Protein AF-A0A926FLG1-F1 (afdb_monomer_lite)

Secondary structure (DSSP, 8-state):
--HHHHHHHTTHHHHHTT-S-HHHHHHHHHHHHH-HHHHHHHHHH-GGGGGGGSPPP---HHHHHHHHHHHHHHHHHHHHHHHHHT-HHHHHHHHHHHHHHHHHHS----PPPPP----

Structure (mmCIF, N/CA/C/O backbone):
data_AF-A0A926FLG1-F1
#
_entry.id   AF-A0A926FLG1-F1
#
loop_
_atom_site.group_PDB
_atom_site.id
_atom_site.type_symbol
_atom_site.label_atom_id
_atom_site.label_alt_id
_atom_site.label_comp_id
_atom_site.label_asym_id
_atom_site.label_entity_id
_atom_site.label_seq_id
_atom_site.pdbx_PDB_ins_code
_atom_site.Cartn_x
_atom_site.Cartn_y
_atom_site.Cartn_z
_atom_site.occupancy
_atom_site.B_iso_or_equiv
_atom_site.auth_seq_id
_atom_site.auth_comp_id
_atom_site.auth_asym_id
_atom_site.auth_atom_id
_atom_site.pdbx_PDB_model_num
ATOM 1 N N . MET A 1 1 ? 12.315 5.914 -25.617 1.00 66.19 1 MET A N 1
ATOM 2 C CA . MET A 1 1 ? 11.040 5.724 -24.890 1.00 66.19 1 MET A CA 1
ATOM 3 C C . MET A 1 1 ? 10.412 4.438 -25.403 1.00 66.19 1 MET A C 1
ATOM 5 O O . MET A 1 1 ? 10.217 4.336 -26.605 1.00 66.19 1 MET A O 1
ATOM 9 N N . SER A 1 2 ? 10.233 3.423 -24.552 1.00 88.56 2 SER A N 1
ATOM 10 C CA . SER A 1 2 ? 9.725 2.108 -24.978 1.00 88.56 2 SER A CA 1
ATOM 11 C C . SER A 1 2 ? 8.195 2.049 -24.904 1.00 88.56 2 SER A C 1
ATOM 13 O O . SER A 1 2 ? 7.574 2.829 -24.179 1.00 88.56 2 SER A O 1
ATOM 15 N N . ALA A 1 3 ? 7.585 1.088 -25.603 1.00 90.38 3 ALA A N 1
ATOM 16 C CA . ALA A 1 3 ? 6.145 0.833 -25.516 1.00 90.38 3 ALA A CA 1
ATOM 17 C C . ALA A 1 3 ? 5.687 0.479 -24.083 1.00 90.38 3 ALA A C 1
ATOM 19 O O . ALA A 1 3 ? 4.554 0.762 -23.704 1.00 90.38 3 ALA A O 1
ATOM 20 N N . ALA A 1 4 ? 6.569 -0.104 -23.261 1.00 91.06 4 ALA A N 1
ATOM 21 C CA . ALA A 1 4 ? 6.285 -0.382 -21.854 1.00 91.06 4 ALA A CA 1
ATOM 22 C C . ALA A 1 4 ? 6.154 0.905 -21.019 1.00 91.06 4 ALA A C 1
ATOM 24 O O . ALA A 1 4 ? 5.212 1.015 -20.243 1.00 91.06 4 ALA A O 1
ATOM 25 N N . CYS A 1 5 ? 7.030 1.896 -21.231 1.00 95.69 5 CYS A N 1
ATOM 26 C CA . CYS A 1 5 ? 6.945 3.183 -20.530 1.00 95.69 5 CYS A CA 1
ATOM 27 C C . CYS A 1 5 ? 5.662 3.949 -20.877 1.00 95.69 5 CYS A C 1
ATOM 29 O O . CYS A 1 5 ? 5.042 4.529 -19.994 1.00 95.69 5 CYS A O 1
ATOM 31 N N . ALA A 1 6 ? 5.248 3.938 -22.150 1.00 94.44 6 ALA A N 1
ATOM 32 C CA . ALA A 1 6 ? 4.006 4.590 -22.572 1.00 94.44 6 ALA A CA 1
ATOM 33 C C . ALA A 1 6 ? 2.785 3.985 -21.856 1.00 94.44 6 ALA A C 1
ATOM 35 O O . ALA A 1 6 ? 2.046 4.702 -21.187 1.00 94.44 6 ALA A O 1
ATOM 36 N N . ARG A 1 7 ? 2.657 2.650 -21.885 1.00 93.56 7 ARG A N 1
ATOM 37 C CA . ARG A 1 7 ? 1.564 1.930 -21.209 1.00 93.56 7 ARG A CA 1
ATOM 38 C C . ARG A 1 7 ? 1.558 2.112 -19.691 1.00 93.56 7 ARG A C 1
ATOM 40 O O . ARG A 1 7 ? 0.492 2.121 -19.087 1.00 93.56 7 ARG A O 1
ATOM 47 N N . ALA A 1 8 ? 2.728 2.210 -19.057 1.00 93.56 8 ALA A N 1
ATOM 48 C CA . ALA A 1 8 ? 2.808 2.450 -17.619 1.00 93.56 8 ALA A CA 1
ATOM 49 C C . ALA A 1 8 ? 2.308 3.858 -17.258 1.00 93.56 8 ALA A C 1
ATOM 51 O O . ALA A 1 8 ? 1.491 3.993 -16.351 1.00 93.56 8 ALA A O 1
ATOM 52 N N . ARG A 1 9 ? 2.739 4.887 -18.001 1.00 94.44 9 ARG A N 1
ATOM 53 C CA . ARG A 1 9 ? 2.354 6.290 -17.760 1.00 94.44 9 ARG A CA 1
ATOM 54 C C . ARG A 1 9 ? 0.860 6.537 -17.879 1.00 94.44 9 ARG A C 1
ATOM 56 O O . ARG A 1 9 ? 0.290 7.218 -17.036 1.00 94.44 9 ARG A O 1
ATOM 63 N N . GLU A 1 10 ? 0.222 5.940 -18.882 1.00 95.06 10 GLU A N 1
ATOM 64 C CA . GLU A 1 10 ? -1.232 6.029 -19.080 1.00 95.06 10 GLU A CA 1
ATOM 65 C C . GLU A 1 10 ? -2.028 5.518 -17.866 1.00 95.06 10 GLU A C 1
ATOM 67 O O . GLU A 1 10 ? -3.185 5.887 -17.679 1.00 95.06 10 GLU A O 1
ATOM 72 N N . ARG A 1 11 ? -1.404 4.697 -17.013 1.00 95.38 11 ARG A N 1
ATOM 73 C CA . ARG A 1 11 ? -2.031 4.070 -15.847 1.00 95.38 11 ARG A CA 1
ATOM 74 C C . ARG A 1 11 ? -1.691 4.730 -14.510 1.00 95.38 11 ARG A C 1
ATOM 76 O O . ARG A 1 11 ? -2.246 4.306 -13.501 1.00 95.38 11 ARG A O 1
ATOM 83 N N . PHE A 1 12 ? -0.829 5.751 -14.455 1.00 94.12 12 PHE A N 1
ATOM 84 C CA . PHE A 1 12 ? -0.421 6.366 -13.179 1.00 94.12 12 PHE A CA 1
ATOM 85 C C . PHE A 1 12 ? -1.601 6.952 -12.402 1.00 94.12 12 PHE A C 1
ATOM 87 O O . PHE A 1 12 ? -1.764 6.650 -11.221 1.00 94.12 12 PHE A O 1
ATOM 94 N N . SER A 1 13 ? -2.468 7.715 -13.071 1.00 93.31 13 SER A N 1
ATOM 95 C CA . SER A 1 13 ? -3.651 8.311 -12.438 1.00 93.31 13 SER A CA 1
ATOM 96 C C . SER A 1 13 ? -4.605 7.238 -11.908 1.00 93.31 13 SER A C 1
ATOM 98 O O . SER A 1 13 ? -5.040 7.299 -10.765 1.00 93.31 13 SER A O 1
ATOM 100 N N . LEU A 1 14 ? -4.854 6.189 -12.699 1.00 94.88 14 LEU A N 1
ATOM 101 C CA . LEU A 1 14 ? -5.704 5.067 -12.290 1.00 94.88 14 LEU A CA 1
ATOM 102 C C . LEU A 1 14 ? -5.098 4.268 -11.128 1.00 94.88 14 LEU A C 1
ATOM 104 O O . LEU A 1 14 ? -5.834 3.753 -10.288 1.00 94.88 14 LEU A O 1
ATOM 108 N N . TYR A 1 15 ? -3.767 4.156 -11.069 1.00 93.69 15 TYR A N 1
ATOM 109 C CA . TYR A 1 15 ? -3.074 3.521 -9.951 1.00 93.69 15 TYR A CA 1
ATOM 110 C C . TYR A 1 15 ? -3.293 4.308 -8.653 1.00 93.69 15 TYR A C 1
ATOM 112 O O . TYR A 1 15 ? -3.644 3.698 -7.638 1.00 93.69 15 TYR A O 1
ATOM 120 N N . GLY A 1 16 ? -3.100 5.633 -8.695 1.00 90.62 16 GLY A N 1
ATOM 121 C CA . GLY A 1 16 ? -3.272 6.532 -7.547 1.00 90.62 16 GLY A CA 1
ATOM 122 C C . GLY A 1 16 ? -4.723 6.623 -7.066 1.00 90.62 16 GLY A C 1
ATOM 123 O O . GLY A 1 16 ? -4.978 6.664 -5.867 1.00 90.62 16 GLY A O 1
ATOM 124 N N . GLU A 1 17 ? -5.685 6.545 -7.988 1.00 93.06 17 GLU A N 1
ATOM 125 C CA . GLU A 1 17 ? -7.122 6.483 -7.681 1.00 93.06 17 GLU A CA 1
ATOM 126 C C . GLU A 1 17 ? -7.599 5.098 -7.197 1.00 93.06 17 GLU A C 1
ATOM 128 O O . GLU A 1 17 ? -8.783 4.929 -6.911 1.00 93.06 17 GLU A O 1
ATOM 133 N N . ASP A 1 18 ? -6.709 4.104 -7.118 1.00 91.50 18 ASP A N 1
ATOM 134 C CA . ASP A 1 18 ? -7.028 2.714 -6.756 1.00 91.50 18 ASP A CA 1
ATOM 135 C C . ASP A 1 18 ? -8.074 2.058 -7.686 1.00 91.50 18 ASP A C 1
ATOM 137 O O . ASP A 1 18 ? -8.918 1.270 -7.263 1.00 91.50 18 ASP A O 1
ATOM 141 N N . ARG A 1 19 ? -8.023 2.390 -8.987 1.00 96.62 19 ARG A N 1
ATOM 142 C CA . ARG A 1 19 ? -8.979 1.930 -10.018 1.00 96.62 19 ARG A CA 1
ATOM 143 C C . ARG A 1 19 ? -8.450 0.846 -10.954 1.00 96.62 19 ARG A C 1
ATOM 145 O O . ARG A 1 19 ? -9.203 0.357 -11.790 1.00 96.62 19 ARG A O 1
ATOM 152 N N . LEU A 1 20 ? -7.171 0.505 -10.839 1.00 95.88 20 LEU A N 1
ATOM 153 C CA . LEU A 1 20 ? -6.560 -0.607 -11.564 1.00 95.88 20 LEU A CA 1
ATOM 154 C C . LEU A 1 20 ? -6.866 -1.937 -10.875 1.00 95.88 20 LEU A C 1
ATOM 156 O O . LEU A 1 20 ? -6.903 -2.008 -9.642 1.00 95.88 20 LEU A O 1
ATOM 160 N N . ASP A 1 21 ? -7.000 -3.000 -11.660 1.00 96.56 21 ASP A N 1
ATOM 161 C CA . ASP A 1 21 ? -7.117 -4.346 -11.106 1.00 96.56 21 ASP A CA 1
ATOM 162 C C . ASP A 1 21 ? -5.781 -4.833 -10.479 1.00 96.56 21 ASP A C 1
ATOM 164 O O . ASP A 1 21 ? -4.726 -4.208 -10.653 1.00 96.56 21 ASP A O 1
ATOM 168 N N . PRO A 1 22 ? -5.776 -5.931 -9.699 1.00 93.75 22 PRO A N 1
ATOM 169 C CA . PRO A 1 22 ? -4.566 -6.396 -9.021 1.00 93.75 22 PRO A CA 1
ATOM 170 C C . PRO A 1 22 ? -3.387 -6.733 -9.948 1.00 93.75 22 PRO A C 1
ATOM 172 O O . PRO A 1 22 ? -2.233 -6.558 -9.538 1.00 93.75 22 PRO A O 1
ATOM 175 N N . GLU A 1 23 ? -3.658 -7.217 -11.161 1.00 94.50 23 GLU A N 1
ATOM 176 C CA . GLU A 1 23 ? -2.644 -7.585 -12.150 1.00 94.50 23 GLU A CA 1
ATOM 177 C C . GLU A 1 23 ? -2.040 -6.330 -12.782 1.00 94.50 23 GLU A C 1
ATOM 179 O O . GLU A 1 23 ? -0.824 -6.143 -12.731 1.00 94.50 23 GLU A O 1
ATOM 184 N N . GLU A 1 24 ? -2.874 -5.393 -13.226 1.00 95.25 24 GLU A N 1
ATOM 185 C CA . GLU A 1 24 ? -2.424 -4.101 -13.747 1.00 95.25 24 GLU A CA 1
ATOM 186 C C . GLU A 1 24 ? -1.614 -3.313 -12.711 1.00 95.25 24 GLU A C 1
ATOM 188 O O . GLU A 1 24 ? -0.590 -2.700 -13.031 1.00 95.25 24 GLU A O 1
ATOM 193 N N . ARG A 1 25 ? -2.028 -3.356 -11.437 1.00 94.38 25 ARG A N 1
ATOM 194 C CA . ARG A 1 25 ? -1.274 -2.737 -10.336 1.00 94.38 25 ARG A CA 1
ATOM 195 C C . ARG A 1 25 ? 0.096 -3.375 -10.164 1.00 94.38 25 ARG A C 1
ATOM 197 O O . ARG A 1 25 ? 1.061 -2.666 -9.873 1.00 94.38 25 ARG A O 1
ATOM 204 N N . ARG A 1 26 ? 0.191 -4.702 -10.281 1.00 92.38 26 ARG A N 1
ATOM 205 C CA . ARG A 1 26 ? 1.468 -5.419 -10.193 1.00 92.38 26 ARG A CA 1
ATOM 206 C C . ARG A 1 26 ? 2.392 -4.991 -11.328 1.00 92.38 26 ARG A C 1
ATOM 208 O O . ARG A 1 26 ? 3.531 -4.635 -11.036 1.00 92.38 26 ARG A O 1
ATOM 215 N N . ASP A 1 27 ? 1.883 -4.934 -12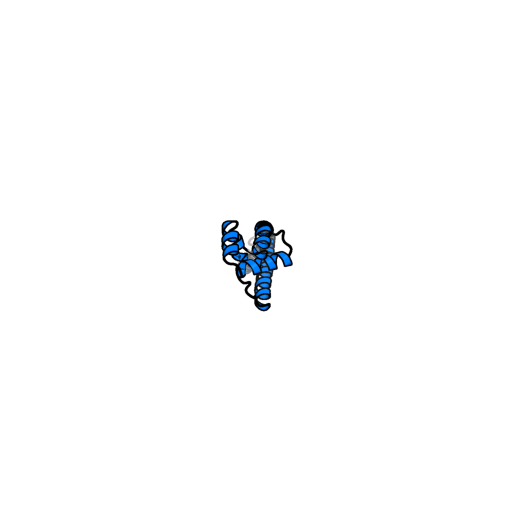.551 1.00 94.00 27 ASP A N 1
ATOM 216 C CA . ASP A 1 27 ? 2.657 -4.559 -13.736 1.00 94.00 27 ASP A CA 1
ATOM 217 C C . ASP A 1 27 ? 3.199 -3.125 -13.639 1.00 94.00 27 ASP A C 1
ATOM 219 O O . ASP A 1 27 ? 4.369 -2.872 -13.937 1.00 94.00 27 ASP A O 1
ATOM 223 N N . VAL A 1 28 ? 2.380 -2.177 -13.166 1.00 94.69 28 VAL A N 1
ATOM 224 C CA . VAL A 1 28 ? 2.826 -0.795 -12.922 1.00 94.69 28 VAL A CA 1
ATOM 225 C C . VAL A 1 28 ? 3.928 -0.763 -11.860 1.00 94.69 28 VAL A C 1
ATOM 227 O O . VAL A 1 28 ? 4.972 -0.158 -12.099 1.00 94.69 28 VAL A O 1
ATOM 230 N N . ARG A 1 29 ? 3.752 -1.439 -10.715 1.00 94.56 29 ARG A N 1
ATOM 231 C CA . ARG A 1 29 ? 4.786 -1.490 -9.660 1.00 94.56 29 ARG A CA 1
ATOM 232 C C . ARG A 1 29 ? 6.094 -2.090 -10.163 1.00 94.56 29 ARG A C 1
ATOM 234 O O . ARG A 1 29 ? 7.163 -1.556 -9.879 1.00 94.56 29 ARG A O 1
ATOM 241 N N . GLU A 1 30 ? 6.022 -3.192 -10.901 1.00 93.69 30 GLU A N 1
ATOM 242 C CA . GLU A 1 30 ? 7.198 -3.840 -11.478 1.00 93.69 30 GLU A CA 1
ATOM 243 C C . GLU A 1 30 ? 7.928 -2.902 -12.446 1.00 93.69 30 GLU A C 1
ATOM 245 O O . GLU A 1 30 ? 9.146 -2.738 -12.351 1.00 93.69 30 GLU A O 1
ATOM 250 N N . HIS A 1 31 ? 7.186 -2.198 -13.304 1.00 95.62 31 HIS A N 1
ATOM 251 C CA . HIS A 1 31 ? 7.777 -1.215 -14.204 1.00 95.62 31 HIS A CA 1
ATOM 252 C C . HIS A 1 31 ? 8.441 -0.054 -13.456 1.00 95.62 31 HIS A C 1
ATOM 254 O O . HIS A 1 31 ? 9.562 0.321 -13.795 1.00 95.62 31 HIS A O 1
ATOM 260 N N . LEU A 1 32 ? 7.780 0.511 -12.440 1.00 95.00 32 LEU A N 1
ATOM 261 C CA . LEU A 1 32 ? 8.324 1.623 -11.655 1.00 95.00 32 LEU A CA 1
ATOM 262 C C . LEU A 1 32 ? 9.587 1.217 -10.881 1.00 95.00 32 LEU A C 1
ATOM 264 O O . LEU A 1 32 ? 10.518 2.013 -10.782 1.00 95.00 32 LEU A O 1
ATOM 268 N N . ARG A 1 33 ? 9.674 -0.033 -10.411 1.00 93.00 33 ARG A N 1
ATOM 269 C CA . ARG A 1 33 ? 10.903 -0.590 -9.813 1.00 93.00 33 ARG A CA 1
ATOM 270 C C . ARG A 1 33 ? 12.041 -0.710 -10.826 1.00 93.00 33 ARG A C 1
ATOM 272 O O . ARG A 1 33 ? 13.193 -0.458 -10.488 1.00 93.00 33 ARG A O 1
ATOM 279 N N . ALA A 1 34 ? 11.727 -1.103 -12.059 1.00 93.75 34 ALA A N 1
ATOM 280 C CA . ALA A 1 34 ? 12.721 -1.332 -13.105 1.00 93.75 34 ALA A CA 1
ATOM 281 C C . ALA A 1 34 ? 13.139 -0.051 -13.854 1.00 93.75 34 ALA A C 1
ATOM 283 O O . ALA A 1 34 ? 14.231 0.006 -14.420 1.00 93.75 34 ALA A O 1
ATOM 284 N N . CYS A 1 35 ? 12.289 0.980 -13.890 1.00 95.56 35 CYS A N 1
ATOM 285 C CA . CYS A 1 35 ? 12.497 2.188 -14.686 1.00 95.56 35 CYS A CA 1
ATOM 286 C C . CYS A 1 35 ? 12.500 3.454 -13.823 1.00 95.56 35 CYS A C 1
ATOM 288 O O . CYS A 1 35 ? 11.471 4.099 -13.621 1.00 95.56 35 CYS A O 1
ATOM 290 N N . ARG A 1 36 ? 13.701 3.875 -13.408 1.00 93.62 36 ARG A N 1
ATOM 291 C CA . ARG A 1 36 ? 13.913 5.093 -12.610 1.00 93.62 36 ARG A CA 1
ATOM 292 C C . 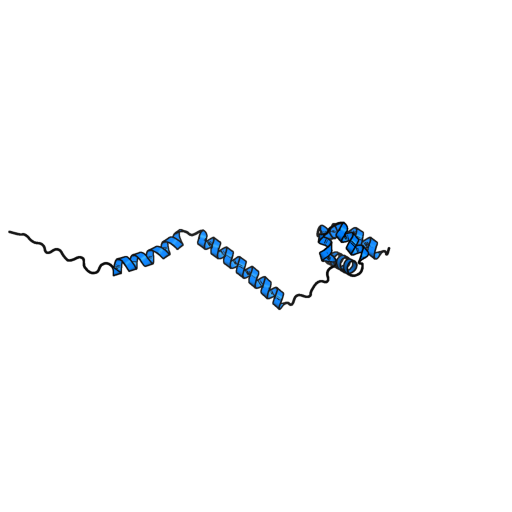ARG A 1 36 ? 13.284 6.349 -13.231 1.00 93.62 36 ARG A C 1
ATOM 294 O O . ARG A 1 36 ? 12.679 7.128 -12.510 1.00 93.62 36 ARG A O 1
ATOM 301 N N . ALA A 1 37 ? 13.372 6.522 -14.552 1.00 95.44 37 ALA A N 1
ATOM 302 C CA . ALA A 1 37 ? 12.785 7.683 -15.228 1.00 95.44 37 ALA A CA 1
ATOM 303 C C . ALA A 1 37 ? 11.253 7.737 -15.077 1.00 95.44 37 ALA A C 1
ATOM 305 O O . ALA A 1 37 ? 10.693 8.800 -14.837 1.00 95.44 37 ALA A O 1
ATOM 306 N N . CYS A 1 38 ? 10.576 6.586 -15.173 1.00 95.94 38 CYS A N 1
ATOM 307 C CA . CYS A 1 38 ? 9.132 6.516 -14.956 1.00 95.94 38 CYS A CA 1
ATOM 308 C C . CYS A 1 38 ? 8.770 6.684 -13.474 1.00 95.94 38 CYS A C 1
ATOM 310 O O . CYS A 1 38 ? 7.748 7.290 -13.182 1.00 95.94 38 CYS A O 1
ATOM 312 N N . ALA A 1 39 ? 9.602 6.200 -12.545 1.00 95.00 39 ALA A N 1
ATOM 313 C CA . ALA A 1 39 ? 9.412 6.419 -11.109 1.00 95.00 39 ALA A CA 1
ATOM 314 C C . ALA A 1 39 ? 9.537 7.895 -10.709 1.00 95.00 39 ALA A C 1
ATOM 316 O O . ALA A 1 39 ? 8.709 8.392 -9.947 1.00 95.00 39 ALA A O 1
ATOM 317 N N . GLU A 1 40 ? 10.534 8.605 -11.241 1.00 95.50 40 GLU A N 1
ATOM 318 C CA . GLU A 1 40 ? 10.716 10.043 -11.016 1.00 95.50 40 GLU A CA 1
ATOM 319 C C . GLU A 1 40 ? 9.530 10.843 -11.573 1.00 95.50 40 GLU A C 1
ATOM 321 O O . GLU A 1 40 ? 8.979 11.691 -10.876 1.00 95.50 40 GLU A O 1
ATOM 326 N N . GLU A 1 41 ? 9.084 10.527 -12.791 1.00 95.06 41 GLU A N 1
ATOM 327 C CA . GLU A 1 41 ? 7.929 11.172 -13.424 1.00 95.06 41 GLU A CA 1
ATOM 328 C C . GLU A 1 41 ? 6.620 10.901 -12.667 1.00 95.06 41 GLU A C 1
ATOM 330 O O . GLU A 1 41 ? 5.871 11.833 -12.373 1.00 95.06 41 GLU A O 1
ATOM 335 N N . ALA A 1 42 ? 6.373 9.643 -12.289 1.00 94.81 42 ALA A N 1
ATOM 336 C CA . ALA A 1 42 ? 5.223 9.253 -11.480 1.00 94.81 42 ALA A CA 1
ATOM 337 C C . ALA A 1 42 ? 5.206 10.011 -10.146 1.00 94.81 42 ALA A C 1
ATOM 339 O O . ALA A 1 42 ? 4.207 10.641 -9.812 1.00 94.81 42 ALA A O 1
ATOM 340 N N . THR A 1 43 ? 6.332 10.027 -9.426 1.00 94.88 43 THR A N 1
ATOM 341 C CA . THR A 1 43 ? 6.454 10.697 -8.120 1.00 94.88 43 THR A CA 1
ATOM 342 C C . THR A 1 43 ? 6.304 12.215 -8.231 1.00 94.88 43 THR A C 1
ATOM 344 O O . THR A 1 43 ? 5.744 12.845 -7.336 1.00 94.88 43 THR A O 1
ATOM 347 N N . ALA A 1 44 ? 6.777 12.816 -9.327 1.00 94.06 44 ALA A N 1
ATOM 348 C CA . ALA A 1 44 ? 6.582 14.239 -9.589 1.00 94.06 44 ALA A CA 1
ATOM 349 C C . ALA A 1 44 ? 5.103 14.591 -9.821 1.00 94.06 44 ALA A C 1
ATOM 351 O O . ALA A 1 44 ? 4.680 15.688 -9.461 1.00 94.06 44 ALA A O 1
ATOM 352 N N . SER A 1 45 ? 4.325 13.672 -10.405 1.00 91.56 45 SER A N 1
ATOM 353 C CA . SER A 1 45 ? 2.881 13.849 -10.599 1.00 91.56 45 SER A CA 1
ATOM 354 C C . SER A 1 45 ? 2.063 13.560 -9.334 1.00 91.56 45 SER A C 1
ATOM 356 O O . SER A 1 45 ? 1.142 14.312 -9.020 1.00 91.56 45 SER A O 1
ATOM 358 N N . ASP A 1 46 ? 2.419 12.511 -8.591 1.00 92.06 46 ASP A N 1
ATOM 359 C CA . ASP A 1 46 ? 1.781 12.098 -7.344 1.00 92.06 46 ASP A CA 1
ATOM 360 C C . ASP A 1 46 ? 2.839 11.506 -6.391 1.00 92.06 46 ASP A C 1
ATOM 362 O O . ASP A 1 46 ? 3.335 10.396 -6.621 1.00 92.06 46 ASP A O 1
ATOM 366 N N . PRO A 1 47 ? 3.168 12.200 -5.284 1.00 92.38 47 PRO A N 1
ATOM 367 C CA . PRO A 1 47 ? 4.150 11.728 -4.312 1.00 92.38 47 PRO A CA 1
ATOM 368 C C . PRO A 1 47 ? 3.822 10.370 -3.676 1.00 92.38 47 PRO A C 1
ATOM 370 O O . PRO A 1 47 ? 4.731 9.689 -3.200 1.00 92.38 47 PRO A O 1
ATOM 373 N N . SER A 1 48 ? 2.554 9.944 -3.662 1.00 90.06 48 SER A N 1
ATOM 374 C CA . SER A 1 48 ? 2.162 8.629 -3.140 1.00 90.06 48 SER A CA 1
ATOM 375 C C . SER A 1 48 ? 2.690 7.473 -4.003 1.00 90.06 48 SER A C 1
ATOM 377 O O . SER A 1 48 ? 2.919 6.369 -3.498 1.00 90.06 48 SER A O 1
ATOM 379 N N . LEU A 1 49 ? 2.991 7.726 -5.283 1.00 91.56 49 LEU A N 1
ATOM 380 C CA . LEU A 1 49 ? 3.564 6.737 -6.198 1.00 91.56 49 LEU A CA 1
ATOM 381 C C . LEU A 1 49 ? 5.020 6.390 -5.874 1.00 91.56 49 LEU A C 1
ATOM 383 O O . LEU A 1 49 ? 5.508 5.358 -6.338 1.00 91.56 49 LEU A O 1
ATOM 387 N N . LEU A 1 50 ? 5.687 7.159 -5.005 1.00 91.25 50 LEU A N 1
ATOM 388 C CA . LEU A 1 50 ? 6.995 6.792 -4.458 1.00 91.25 50 LEU A CA 1
ATOM 389 C C . LEU A 1 50 ? 6.962 5.385 -3.844 1.00 91.25 50 LEU A C 1
ATOM 391 O O . LEU A 1 50 ? 7.877 4.587 -4.044 1.00 91.25 50 LEU A O 1
ATOM 395 N N . PHE A 1 51 ? 5.876 5.051 -3.142 1.00 89.25 51 PHE A N 1
ATOM 396 C CA . PHE A 1 51 ? 5.719 3.753 -2.489 1.00 89.25 51 PHE A CA 1
ATOM 397 C C . PHE A 1 51 ? 5.480 2.610 -3.485 1.00 89.25 51 PHE A C 1
ATOM 399 O O . PHE A 1 51 ? 5.774 1.457 -3.176 1.00 89.25 51 PHE A O 1
ATOM 406 N N . ALA A 1 52 ? 4.996 2.903 -4.696 1.00 89.25 52 ALA A N 1
ATOM 407 C CA . ALA A 1 52 ? 4.793 1.898 -5.740 1.00 89.25 52 ALA A CA 1
ATOM 408 C C . ALA A 1 52 ? 6.123 1.381 -6.318 1.00 89.25 52 ALA A C 1
ATOM 410 O O . ALA A 1 52 ? 6.215 0.215 -6.708 1.00 89.25 52 ALA A O 1
ATOM 411 N N . ALA A 1 53 ? 7.152 2.234 -6.341 1.00 87.00 53 ALA A N 1
ATOM 412 C CA . ALA A 1 53 ? 8.495 1.890 -6.798 1.00 87.00 53 ALA A CA 1
ATOM 413 C C . ALA A 1 53 ? 9.325 1.140 -5.740 1.00 87.00 53 ALA A C 1
ATOM 415 O O . ALA A 1 53 ? 10.387 0.609 -6.062 1.00 87.00 53 ALA A O 1
ATOM 416 N N . LEU A 1 54 ? 8.862 1.065 -4.487 1.00 86.31 54 LEU A N 1
ATOM 417 C CA . LEU A 1 54 ? 9.564 0.321 -3.445 1.00 86.31 54 LEU A CA 1
ATOM 418 C C . LEU A 1 54 ? 9.363 -1.193 -3.622 1.00 86.31 54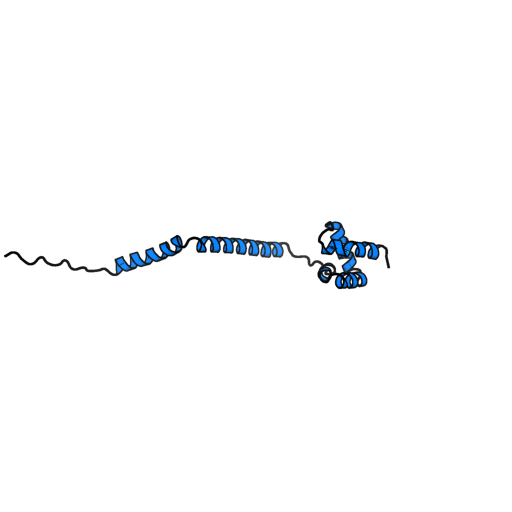 LEU A C 1
ATOM 420 O O . LEU A 1 54 ? 8.275 -1.643 -4.021 1.00 86.31 54 LEU A O 1
ATOM 424 N N . PRO A 1 55 ? 10.395 -2.009 -3.343 1.00 78.69 55 PRO A N 1
ATOM 425 C CA . PRO A 1 55 ? 10.225 -3.451 -3.260 1.00 78.69 55 PRO A CA 1
ATOM 426 C C . PRO A 1 55 ? 9.208 -3.774 -2.161 1.00 78.69 55 PRO A C 1
ATOM 428 O O . PRO A 1 55 ? 9.188 -3.137 -1.110 1.00 78.69 55 PRO A O 1
ATOM 431 N N . ALA A 1 56 ? 8.336 -4.746 -2.427 1.00 74.25 56 ALA A N 1
ATOM 432 C CA . ALA A 1 56 ? 7.494 -5.285 -1.372 1.00 74.25 56 ALA A CA 1
ATOM 433 C C . ALA A 1 56 ? 8.390 -6.155 -0.493 1.00 74.25 56 ALA A C 1
ATOM 435 O O . ALA A 1 56 ? 9.039 -7.066 -1.005 1.00 74.25 56 ALA A O 1
ATOM 436 N N . GLU A 1 57 ? 8.451 -5.845 0.793 1.00 79.31 57 GLU A N 1
ATOM 437 C CA . GLU A 1 57 ? 9.114 -6.707 1.760 1.00 79.31 57 GLU A CA 1
ATOM 438 C C . GLU A 1 57 ? 8.207 -7.907 2.040 1.00 79.31 57 GLU A C 1
ATOM 440 O O . GLU A 1 57 ? 7.001 -7.753 2.259 1.00 79.31 57 GLU A O 1
ATOM 445 N N . GLU A 1 58 ? 8.769 -9.112 1.965 1.00 79.81 58 GLU A N 1
ATOM 446 C CA . GLU A 1 58 ? 8.040 -10.317 2.340 1.00 79.81 58 GLU A CA 1
ATOM 447 C C . GLU A 1 58 ? 7.866 -10.323 3.858 1.00 79.81 58 GLU A C 1
ATOM 449 O O . GLU A 1 58 ? 8.826 -10.460 4.610 1.00 79.81 58 GLU A O 1
ATOM 454 N N . VAL A 1 59 ? 6.624 -10.156 4.309 1.00 88.50 59 VAL A N 1
ATOM 455 C CA . VAL A 1 59 ? 6.278 -10.222 5.730 1.00 88.50 59 VAL A CA 1
ATOM 456 C C . VAL A 1 59 ? 5.954 -11.667 6.082 1.00 88.50 59 VAL A C 1
ATOM 458 O O . VAL A 1 59 ? 5.147 -12.312 5.405 1.00 88.50 59 VAL A O 1
ATOM 461 N N . SER A 1 60 ? 6.559 -12.185 7.151 1.00 93.19 60 SER A N 1
ATOM 462 C CA . SER A 1 60 ? 6.314 -13.564 7.572 1.00 93.19 60 SER A CA 1
ATOM 463 C C . SER A 1 60 ? 4.862 -13.762 8.031 1.00 93.19 60 SER A C 1
ATOM 465 O O . SER A 1 60 ? 4.226 -12.864 8.588 1.00 93.19 60 SER A O 1
ATOM 467 N N . ALA A 1 61 ? 4.324 -14.972 7.851 1.00 93.94 61 ALA A N 1
ATOM 46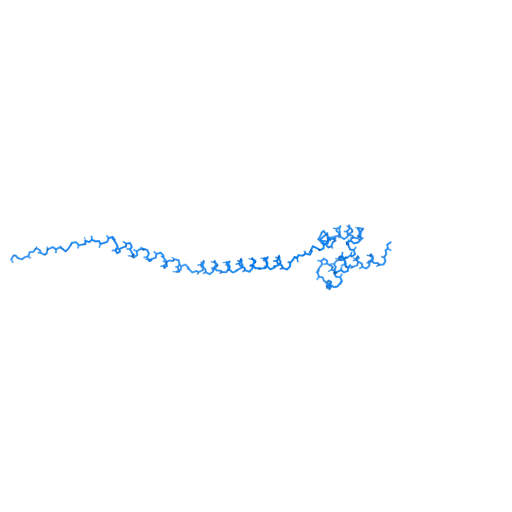8 C CA . ALA A 1 61 ? 2.977 -15.298 8.329 1.00 93.94 61 ALA A CA 1
ATOM 469 C C . ALA A 1 61 ? 2.838 -15.100 9.851 1.00 93.94 61 ALA A C 1
ATOM 471 O O . ALA A 1 61 ? 1.780 -14.696 10.334 1.00 93.94 61 ALA A O 1
ATOM 472 N N . GLU A 1 62 ? 3.919 -15.336 10.601 1.00 96.06 62 GLU A N 1
ATOM 473 C CA . GLU A 1 62 ? 3.964 -15.097 12.042 1.00 96.06 62 GLU A CA 1
ATOM 474 C C . GLU A 1 62 ? 3.807 -13.605 12.371 1.00 96.06 62 GLU A C 1
ATOM 476 O O . GLU A 1 62 ? 3.021 -13.246 13.244 1.00 96.06 62 GLU A O 1
ATOM 481 N N . GLU A 1 63 ? 4.495 -12.716 11.651 1.00 95.25 63 GLU A N 1
ATOM 482 C CA . GLU A 1 63 ? 4.355 -11.266 11.828 1.00 95.25 63 GLU A CA 1
ATOM 483 C C . GLU A 1 63 ? 2.946 -10.773 11.531 1.00 95.25 63 GLU A C 1
ATOM 485 O O . GLU A 1 63 ? 2.398 -9.987 12.310 1.00 95.25 63 GLU A O 1
ATOM 490 N N . VAL A 1 64 ? 2.341 -11.270 10.450 1.00 96.12 64 VAL A N 1
ATOM 491 C CA . VAL A 1 64 ? 0.952 -10.951 10.107 1.00 96.12 64 VAL A CA 1
ATOM 492 C C . VAL A 1 64 ? 0.020 -11.356 11.248 1.00 96.12 64 VAL A C 1
ATOM 494 O O . VAL A 1 64 ? -0.780 -10.534 11.701 1.00 96.12 64 VAL A O 1
ATOM 497 N N . GLU A 1 65 ? 0.148 -12.580 11.767 1.00 97.25 65 GLU A N 1
ATOM 498 C CA . GLU A 1 65 ? -0.697 -13.053 12.868 1.00 97.25 65 GLU A CA 1
ATOM 499 C C . GLU A 1 65 ? -0.473 -12.240 14.150 1.00 97.25 65 GLU A C 1
ATOM 501 O O . GLU A 1 65 ? -1.443 -11.840 14.801 1.00 97.25 65 GLU A O 1
ATOM 506 N N . ARG A 1 66 ? 0.782 -11.907 14.487 1.00 97.75 66 ARG A N 1
ATOM 507 C CA . ARG A 1 66 ? 1.101 -11.054 15.646 1.00 97.75 66 ARG A CA 1
ATOM 508 C C . ARG A 1 66 ? 0.399 -9.698 15.553 1.00 97.75 66 ARG A C 1
ATOM 510 O O . ARG A 1 66 ? -0.245 -9.278 16.517 1.00 97.75 66 ARG A O 1
ATOM 517 N N . VAL A 1 67 ? 0.476 -9.029 14.401 1.00 97.62 67 VAL A N 1
ATOM 518 C CA . VAL A 1 67 ? -0.156 -7.715 14.191 1.00 97.62 67 VAL A CA 1
ATOM 519 C C . VAL A 1 67 ? -1.680 -7.827 14.236 1.00 97.62 67 VAL A C 1
ATOM 521 O O . VAL A 1 67 ? -2.338 -7.064 14.949 1.00 97.62 67 VAL A O 1
ATOM 524 N N . VAL A 1 68 ? -2.261 -8.795 13.526 1.00 97.94 68 VAL A N 1
ATOM 525 C CA 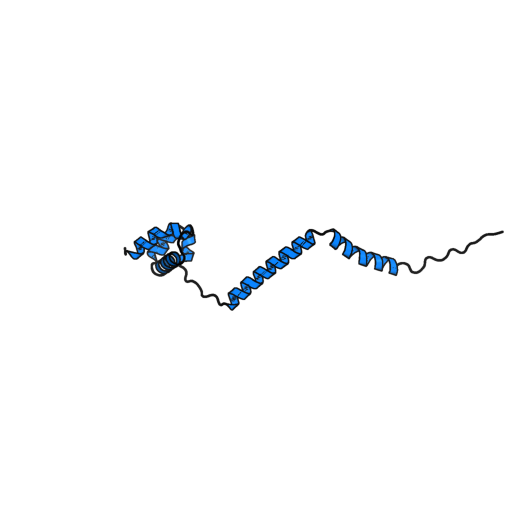. VAL A 1 68 ? -3.719 -8.987 13.474 1.00 97.94 68 VAL A CA 1
ATOM 526 C C . VAL A 1 68 ? -4.284 -9.317 14.859 1.00 97.94 68 VAL A C 1
ATOM 528 O O . VAL A 1 68 ? -5.309 -8.751 15.258 1.00 97.94 68 VAL A O 1
ATOM 531 N N . SER A 1 69 ? -3.616 -10.184 15.620 1.00 97.75 69 SER A N 1
ATOM 532 C CA . SER A 1 69 ? -4.005 -10.539 16.987 1.00 97.75 69 SER A CA 1
ATOM 533 C C . SER A 1 69 ? -3.953 -9.332 17.932 1.00 97.75 69 SER A C 1
ATOM 535 O O . SER A 1 69 ? -4.910 -9.079 18.677 1.00 97.75 69 SER A O 1
ATOM 537 N N . ALA A 1 70 ? -2.899 -8.515 17.846 1.00 97.94 70 ALA A N 1
ATOM 538 C CA . ALA A 1 70 ? -2.780 -7.288 18.630 1.00 97.94 70 ALA A CA 1
ATOM 539 C C . ALA A 1 70 ? -3.915 -6.293 18.323 1.00 97.94 70 ALA A C 1
ATOM 541 O O . ALA A 1 70 ? -4.559 -5.779 19.244 1.00 97.94 70 ALA A O 1
ATOM 542 N N . VAL A 1 71 ? -4.233 -6.078 17.041 1.00 98.44 71 VAL A N 1
ATOM 543 C CA . VAL A 1 71 ? -5.340 -5.200 16.619 1.00 98.44 71 VAL A CA 1
ATOM 544 C C . VAL A 1 71 ? -6.681 -5.712 17.147 1.00 98.44 71 VAL A C 1
ATOM 546 O O . VAL A 1 71 ? -7.452 -4.945 17.732 1.00 98.44 71 VAL A O 1
ATOM 549 N N . ARG A 1 72 ? -6.962 -7.014 17.003 1.00 98.12 72 ARG A N 1
ATOM 550 C CA . ARG A 1 72 ? -8.197 -7.636 17.515 1.00 98.12 72 ARG A CA 1
ATOM 551 C C . ARG A 1 72 ? -8.330 -7.462 19.027 1.00 98.12 72 ARG A C 1
ATOM 553 O O . ARG A 1 72 ? -9.407 -7.096 19.507 1.00 98.12 72 ARG A O 1
ATOM 560 N N . THR A 1 73 ? -7.238 -7.656 19.760 1.00 98.25 73 THR A N 1
ATOM 561 C CA . THR A 1 73 ? -7.182 -7.474 21.216 1.00 98.25 73 THR A CA 1
ATOM 562 C C . THR A 1 73 ? -7.469 -6.024 21.603 1.00 98.25 73 THR A C 1
ATOM 564 O O . THR A 1 73 ? -8.328 -5.773 22.451 1.00 98.25 73 THR A O 1
ATOM 567 N N . GLY A 1 74 ? -6.840 -5.054 20.934 1.00 97.69 74 GLY A N 1
ATOM 568 C CA . GLY A 1 74 ? -7.088 -3.629 21.171 1.00 97.69 74 GLY A CA 1
ATOM 569 C C . GLY A 1 74 ? -8.545 -3.227 20.917 1.00 97.69 74 GLY A C 1
ATOM 570 O O . GLY A 1 74 ? -9.153 -2.519 21.725 1.00 97.69 74 GLY A O 1
ATOM 571 N N . VAL A 1 75 ? -9.154 -3.736 19.841 1.00 98.00 75 VAL A N 1
ATOM 572 C CA . VAL A 1 75 ? -10.580 -3.516 19.545 1.00 98.00 75 VAL A CA 1
ATOM 573 C C . VAL A 1 75 ? -11.472 -4.112 20.637 1.00 98.00 75 VAL A C 1
ATOM 575 O O . VAL A 1 75 ? -12.440 -3.469 21.059 1.00 98.00 75 VAL A O 1
ATOM 578 N N . ALA A 1 76 ? -11.165 -5.320 21.116 1.00 96.94 76 ALA A N 1
ATOM 579 C CA . ALA A 1 76 ? -11.910 -5.959 22.197 1.00 96.94 76 ALA A CA 1
ATOM 580 C C . ALA A 1 76 ? -11.819 -5.153 23.504 1.00 96.94 76 ALA A C 1
ATOM 582 O O . ALA A 1 76 ? -12.853 -4.885 24.124 1.00 96.94 76 ALA A O 1
ATOM 583 N N . LEU A 1 77 ? -10.620 -4.689 23.869 1.00 96.25 77 LEU A N 1
ATOM 584 C CA . LEU A 1 77 ? -10.389 -3.869 25.058 1.00 96.25 77 LEU A CA 1
ATOM 585 C C . LEU A 1 77 ? -11.170 -2.550 24.988 1.00 96.25 77 LEU A C 1
ATOM 587 O O . LEU A 1 77 ? -11.948 -2.245 25.891 1.00 96.25 77 LEU A O 1
ATOM 591 N N . ARG A 1 78 ? -11.080 -1.821 23.867 1.00 95.62 78 ARG A N 1
ATOM 592 C CA . ARG A 1 78 ? -11.842 -0.577 23.656 1.00 95.62 78 ARG A CA 1
ATOM 593 C C . ARG A 1 78 ? -13.351 -0.785 23.753 1.00 95.62 78 ARG A C 1
ATOM 595 O O . ARG A 1 78 ? -14.071 0.059 24.294 1.00 95.62 78 ARG A O 1
ATOM 602 N N . ARG A 1 79 ? -13.863 -1.912 23.251 1.00 94.19 79 ARG A N 1
ATOM 603 C CA . ARG A 1 79 ? -15.285 -2.266 23.388 1.00 94.19 79 ARG A CA 1
ATOM 604 C C . ARG A 1 79 ? -15.663 -2.543 24.844 1.00 94.19 79 ARG A C 1
ATOM 606 O O . ARG A 1 79 ? -16.757 -2.147 25.250 1.00 94.19 79 ARG A O 1
ATOM 613 N N . ALA A 1 80 ? -14.800 -3.200 25.616 1.00 91.50 80 ALA A N 1
ATOM 614 C CA . ALA A 1 80 ? -15.025 -3.463 27.036 1.00 91.50 80 ALA A CA 1
ATOM 615 C C . ALA A 1 80 ? -15.030 -2.165 27.861 1.00 91.50 80 ALA A C 1
ATOM 617 O O . ALA A 1 80 ? -15.993 -1.916 28.588 1.00 91.50 80 ALA A O 1
ATOM 618 N N . GLU A 1 81 ? -14.041 -1.291 27.667 1.00 90.94 81 GLU A N 1
ATOM 619 C CA . GLU A 1 81 ? -13.970 0.032 28.308 1.00 90.94 81 GLU A CA 1
ATOM 620 C C . GLU A 1 81 ? -15.237 0.853 28.044 1.00 90.94 81 GLU A C 1
ATOM 622 O O . GLU A 1 81 ? -15.865 1.368 28.970 1.00 90.94 81 GLU A O 1
ATOM 627 N N . LYS A 1 82 ? -15.692 0.899 26.784 1.00 90.44 82 LYS A N 1
ATOM 628 C CA . LYS A 1 82 ? -16.916 1.616 26.403 1.00 90.44 82 LYS A CA 1
ATOM 629 C C . LYS A 1 82 ? -18.170 1.047 27.076 1.00 90.44 82 LYS A C 1
ATOM 631 O O . LYS A 1 82 ? -19.095 1.803 27.368 1.00 90.44 82 LYS A O 1
ATOM 636 N N . LYS A 1 83 ? -18.233 -0.268 27.317 1.00 86.88 83 LYS A N 1
ATOM 637 C CA . LYS A 1 83 ? -19.345 -0.900 28.052 1.00 86.88 83 LYS A CA 1
ATOM 638 C C . LYS A 1 83 ? -19.311 -0.551 29.540 1.00 86.88 83 LYS A C 1
ATOM 640 O O . LYS A 1 83 ? -20.367 -0.280 30.106 1.00 86.88 83 LYS A O 1
ATOM 645 N N . LEU A 1 84 ? -18.128 -0.522 30.154 1.00 82.88 84 LEU A N 1
ATOM 646 C CA . LEU A 1 84 ? -17.957 -0.161 31.564 1.00 82.88 84 LEU A CA 1
ATOM 647 C C . LEU A 1 84 ? -18.280 1.317 31.816 1.00 82.88 84 LEU A C 1
ATOM 649 O O . LEU A 1 84 ? -19.069 1.620 32.710 1.00 82.88 84 LEU A O 1
ATOM 653 N N . ALA A 1 85 ? -17.781 2.222 30.968 1.00 77.25 85 ALA A N 1
ATOM 654 C CA . ALA A 1 85 ? -18.071 3.656 31.050 1.00 77.25 85 ALA A CA 1
ATOM 655 C C . ALA A 1 85 ? -19.573 3.979 30.918 1.00 77.25 85 ALA A C 1
ATOM 657 O O . ALA A 1 85 ? -20.059 4.962 31.468 1.00 77.25 85 ALA A O 1
ATOM 658 N N . ARG A 1 86 ? -20.336 3.133 30.214 1.00 68.06 86 ARG A N 1
ATOM 659 C CA . ARG A 1 86 ? -21.789 3.286 30.026 1.00 68.06 86 ARG A CA 1
ATOM 660 C C . ARG A 1 86 ? -22.641 2.755 31.181 1.00 68.06 86 ARG A C 1
ATOM 662 O O . ARG A 1 86 ? -23.858 2.906 31.136 1.00 68.06 86 ARG A O 1
ATOM 669 N N . SER A 1 87 ? -22.047 2.138 32.202 1.00 64.69 87 SER A N 1
ATOM 670 C CA . SER A 1 87 ? -22.782 1.544 33.323 1.00 64.69 87 SER A CA 1
ATOM 671 C C . SER A 1 87 ? -22.353 2.139 34.675 1.00 64.69 87 SER A C 1
ATOM 673 O O . SER A 1 87 ? -21.807 1.414 35.516 1.00 64.69 87 SER A O 1
ATOM 675 N N . PRO A 1 88 ? -22.669 3.422 34.955 1.00 58.78 88 PRO A N 1
ATOM 676 C CA . PRO A 1 88 ? -22.341 4.064 36.234 1.00 58.78 88 PRO A CA 1
ATOM 677 C C . PRO A 1 88 ? -22.961 3.335 37.440 1.00 58.78 88 PRO A C 1
ATOM 679 O O . PRO A 1 88 ? -22.378 3.309 38.520 1.00 58.78 88 PRO A O 1
ATOM 682 N N . ARG A 1 89 ? -24.095 2.642 37.244 1.00 59.78 89 ARG A N 1
ATOM 683 C CA . ARG A 1 89 ? -24.760 1.833 38.283 1.00 59.78 89 ARG A CA 1
ATOM 684 C C . ARG A 1 89 ? -23.931 0.631 38.765 1.00 59.78 89 ARG A C 1
ATOM 686 O O . ARG A 1 89 ? -24.069 0.242 39.916 1.00 59.78 89 ARG A O 1
ATOM 693 N N . ARG A 1 90 ? -23.061 0.052 37.923 1.00 58.50 90 ARG A N 1
ATOM 694 C CA . ARG A 1 90 ? -22.182 -1.070 38.329 1.00 58.50 90 ARG A CA 1
ATOM 695 C C . ARG A 1 90 ? -20.956 -0.590 39.103 1.00 58.50 90 ARG A C 1
ATOM 697 O O . ARG A 1 90 ? -20.527 -1.279 40.017 1.00 58.50 90 ARG A O 1
ATOM 704 N N . ILE A 1 91 ? -20.442 0.599 38.781 1.00 57.50 91 ILE A N 1
ATOM 705 C CA . ILE A 1 91 ? -19.350 1.234 39.536 1.00 57.50 91 ILE A CA 1
ATOM 706 C C . ILE A 1 91 ? -19.851 1.637 40.934 1.00 57.50 91 ILE A C 1
ATOM 708 O O . ILE A 1 91 ? -19.180 1.364 41.925 1.00 57.50 91 ILE A O 1
ATOM 712 N N . ALA A 1 92 ? -21.074 2.172 41.033 1.00 56.47 92 ALA A N 1
ATOM 713 C CA . ALA A 1 92 ? -21.706 2.486 42.318 1.00 56.47 92 ALA A CA 1
ATOM 714 C C . ALA A 1 92 ? -21.961 1.241 43.197 1.00 56.47 92 ALA A C 1
ATOM 716 O O . ALA A 1 92 ? -21.778 1.302 44.410 1.00 56.47 92 ALA A O 1
ATOM 717 N N . ALA A 1 93 ? -22.320 0.099 42.598 1.00 56.16 93 ALA A N 1
ATOM 718 C CA . ALA A 1 93 ? -22.592 -1.142 43.333 1.00 56.16 93 ALA A CA 1
ATOM 719 C C . ALA A 1 93 ? -21.336 -1.797 43.950 1.00 56.16 93 ALA A C 1
ATOM 721 O O . ALA A 1 93 ? -21.430 -2.468 44.978 1.00 56.16 93 ALA A O 1
ATOM 722 N N . ILE A 1 94 ? -20.152 -1.592 43.362 1.00 55.06 94 ILE A N 1
ATOM 723 C CA . ILE A 1 94 ? -18.890 -2.115 43.918 1.00 55.06 94 ILE A CA 1
ATOM 724 C C . ILE A 1 94 ? -18.433 -1.267 45.120 1.00 55.06 94 ILE A C 1
ATOM 726 O O . ILE A 1 94 ? -17.904 -1.811 46.086 1.00 55.06 94 ILE A 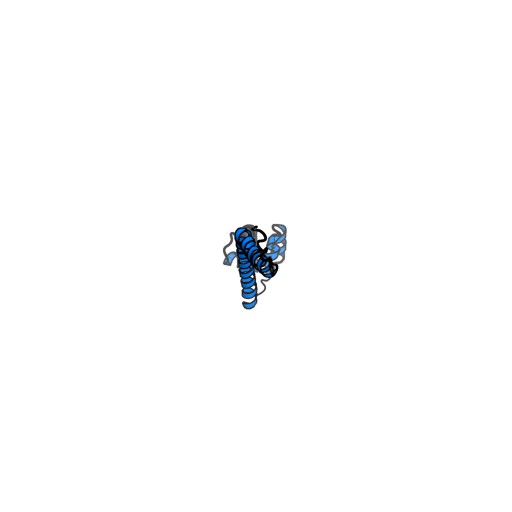O 1
ATOM 730 N N . GLY A 1 95 ? -18.722 0.041 45.128 1.00 53.53 95 GLY A N 1
ATOM 731 C CA . GLY A 1 95 ? -18.452 0.912 46.280 1.00 53.53 95 GLY A CA 1
ATOM 732 C C . GLY A 1 95 ? -19.299 0.590 47.520 1.00 53.53 95 GLY A C 1
ATOM 733 O O . GLY A 1 95 ? -18.835 0.763 48.645 1.00 53.53 95 GLY A O 1
ATOM 734 N N . SER A 1 96 ? -20.518 0.068 47.343 1.00 51.28 96 SER A N 1
ATOM 735 C CA . SER A 1 96 ? -21.425 -0.220 48.465 1.00 51.28 96 SER A CA 1
ATOM 736 C C . SER A 1 96 ? -21.044 -1.444 49.303 1.00 51.28 96 SER A C 1
ATOM 738 O O . SER A 1 96 ? -21.380 -1.484 50.483 1.00 51.28 96 SER A O 1
ATOM 740 N N . ALA A 1 97 ? -20.319 -2.424 48.755 1.00 52.78 97 ALA A N 1
ATOM 741 C CA . ALA A 1 97 ? -19.967 -3.628 49.515 1.00 52.78 97 ALA A CA 1
ATOM 742 C C . ALA A 1 97 ? -18.932 -3.345 50.624 1.00 52.78 97 ALA A C 1
ATOM 744 O O . ALA A 1 97 ? -19.040 -3.886 51.722 1.00 52.78 97 ALA A O 1
ATOM 745 N N . ALA A 1 98 ? -17.974 -2.443 50.378 1.00 54.03 98 ALA A N 1
ATOM 746 C CA . ALA A 1 98 ? -16.970 -2.059 51.374 1.00 54.03 98 ALA A CA 1
ATOM 747 C C . ALA A 1 98 ? -17.568 -1.231 52.528 1.00 54.03 98 ALA A C 1
ATOM 749 O O . ALA A 1 98 ? -17.171 -1.397 53.681 1.00 54.03 98 ALA A O 1
ATOM 750 N N . ALA A 1 99 ? -18.561 -0.383 52.238 1.00 56.78 99 ALA A N 1
ATOM 751 C CA . ALA A 1 99 ? -19.228 0.439 53.247 1.00 56.78 99 ALA A CA 1
ATOM 752 C C . ALA A 1 99 ? -20.064 -0.397 54.231 1.00 56.78 99 ALA A C 1
ATOM 754 O O . ALA A 1 99 ? -20.065 -0.109 55.425 1.00 56.78 99 ALA A O 1
ATOM 755 N N . VAL A 1 100 ? -20.729 -1.459 53.758 1.00 59.00 100 VAL A N 1
ATOM 756 C CA . VAL A 1 100 ? -21.531 -2.346 54.622 1.00 59.00 100 VAL A CA 1
ATOM 757 C C . VAL A 1 100 ? -20.640 -3.140 55.581 1.00 59.00 100 VAL A C 1
ATOM 759 O O . VAL A 1 100 ? -20.949 -3.209 56.766 1.00 59.00 100 VAL A O 1
ATOM 762 N N . VAL A 1 101 ? -19.498 -3.660 55.112 1.00 59.62 101 VAL A N 1
ATOM 763 C CA . VAL A 1 101 ? -18.544 -4.392 55.968 1.00 59.62 101 VAL A CA 1
ATOM 764 C C . VAL A 1 101 ? -17.905 -3.472 57.017 1.00 59.62 101 VAL A C 1
ATOM 766 O O . VAL A 1 101 ? -17.791 -3.856 58.183 1.00 59.62 101 VAL A O 1
ATOM 769 N N . ALA A 1 102 ? -17.556 -2.235 56.643 1.00 58.72 102 ALA A N 1
ATOM 770 C CA . ALA A 1 102 ? -17.043 -1.236 57.581 1.00 58.72 102 ALA A CA 1
ATOM 771 C C . ALA A 1 102 ? -18.085 -0.852 58.648 1.00 58.72 102 ALA A C 1
ATOM 773 O O . ALA A 1 102 ? -17.740 -0.753 59.823 1.00 58.72 102 ALA A O 1
ATOM 774 N N . LEU A 1 103 ? -19.362 -0.709 58.273 1.00 57.03 103 LEU A N 1
ATOM 775 C CA . LEU A 1 103 ? -20.435 -0.395 59.222 1.00 57.03 103 LEU A CA 1
ATOM 776 C C . LEU A 1 103 ? -20.700 -1.552 60.204 1.00 57.03 103 LEU A C 1
ATOM 778 O O . LEU A 1 103 ? -20.979 -1.306 61.373 1.00 57.03 103 LEU A O 1
ATOM 782 N N . THR A 1 104 ? -20.568 -2.808 59.761 1.00 60.16 104 THR A N 1
ATOM 783 C CA . THR A 1 104 ? -20.738 -3.986 60.633 1.00 60.16 104 THR A CA 1
ATOM 784 C C . THR A 1 104 ? -19.550 -4.253 61.558 1.00 60.16 104 THR A C 1
ATOM 786 O O . THR A 1 104 ? -19.741 -4.829 62.623 1.00 60.16 104 THR A O 1
ATOM 789 N N . LEU A 1 105 ? -18.335 -3.826 61.194 1.00 59.88 105 LEU A N 1
ATOM 790 C CA . LEU A 1 105 ? -17.143 -3.984 62.039 1.00 59.88 105 LEU A CA 1
ATOM 791 C C . LEU A 1 105 ? -16.936 -2.817 63.023 1.00 59.88 105 LEU A C 1
ATOM 793 O O . LEU A 1 105 ? -16.249 -3.002 64.024 1.00 59.88 105 LEU A O 1
ATOM 797 N N . LEU A 1 106 ? -17.532 -1.639 62.777 1.00 59.44 106 LEU A N 1
ATOM 798 C CA . LEU A 1 106 ? -17.431 -0.469 63.668 1.00 59.44 106 LEU A CA 1
ATOM 799 C C . LEU A 1 106 ? -18.505 -0.384 64.769 1.00 59.44 106 LEU A C 1
ATOM 801 O O . LEU A 1 106 ? -18.402 0.504 65.613 1.00 59.44 106 LEU A O 1
ATOM 805 N N . LEU A 1 107 ? -19.501 -1.277 64.812 1.00 55.78 107 LEU A N 1
ATOM 806 C CA . LEU A 1 107 ? -20.482 -1.329 65.909 1.00 55.78 107 LEU A CA 1
ATOM 807 C C . LEU A 1 107 ? -20.294 -2.555 66.832 1.00 55.78 107 LEU A C 1
ATOM 809 O O . LEU A 1 107 ? -21.144 -3.445 66.850 1.00 55.78 107 LEU A O 1
ATOM 813 N N . PRO A 1 108 ? -19.251 -2.617 67.678 1.00 50.88 108 PRO A N 1
ATOM 814 C CA . PRO A 1 108 ? -19.326 -3.365 68.920 1.00 50.88 108 PRO A CA 1
ATOM 815 C C . PRO A 1 108 ? -19.746 -2.408 70.047 1.00 50.88 108 PRO A C 1
ATOM 817 O O . PRO A 1 108 ? -18.950 -1.602 70.521 1.00 50.88 108 PRO A O 1
ATOM 820 N N . GLY A 1 109 ? -20.999 -2.513 70.496 1.00 55.94 109 GLY A N 1
ATOM 821 C CA . GLY A 1 109 ? -21.407 -1.994 71.806 1.00 55.94 109 GLY A CA 1
ATOM 822 C C . GLY A 1 109 ? -22.285 -0.746 71.796 1.00 55.94 109 GLY A C 1
ATOM 823 O O . GLY A 1 109 ? -21.875 0.301 72.285 1.00 55.94 109 GLY A O 1
ATOM 824 N N . LEU A 1 110 ? -23.538 -0.880 71.350 1.00 52.97 110 LEU A N 1
ATOM 825 C CA . LEU A 1 110 ? -24.605 -0.062 71.931 1.00 52.97 110 LEU A CA 1
ATOM 826 C C . LEU A 1 110 ? -24.967 -0.691 73.288 1.00 52.97 110 LEU A C 1
ATOM 828 O O . LEU A 1 110 ? -25.506 -1.797 73.292 1.00 52.97 110 LEU A O 1
ATOM 832 N N . PRO A 1 111 ? -24.627 -0.063 74.430 1.00 48.91 111 PRO A N 1
ATOM 833 C CA . PRO A 1 111 ? -25.040 -0.564 75.732 1.00 48.91 111 PRO A CA 1
ATOM 834 C C . PRO A 1 111 ? -26.565 -0.487 75.845 1.00 48.91 111 PRO A C 1
ATOM 836 O O . PRO A 1 111 ? -27.162 0.562 75.590 1.00 48.91 111 PRO A O 1
ATOM 839 N N . GLU A 1 112 ? -27.184 -1.600 76.241 1.00 58.84 112 GLU A N 1
ATOM 840 C CA . GLU A 1 112 ? -28.547 -1.602 76.765 1.00 58.84 112 GLU A CA 1
ATOM 841 C C . GLU A 1 112 ? -28.635 -0.549 77.873 1.00 58.84 112 GLU A C 1
ATOM 843 O O . GLU A 1 112 ? -27.860 -0.547 78.833 1.00 58.84 112 GLU A O 1
ATOM 848 N N . THR A 1 113 ? -29.554 0.396 77.707 1.00 56.12 113 THR A N 1
ATOM 849 C CA . THR A 1 113 ? -29.868 1.367 78.749 1.00 56.12 113 THR A CA 1
ATOM 850 C C . THR A 1 113 ? -30.654 0.634 79.838 1.00 56.12 113 THR A C 1
ATOM 852 O O . THR A 1 113 ? -31.696 0.055 79.535 1.00 56.12 113 THR A O 1
ATOM 855 N N . PRO A 1 114 ? -30.185 0.613 81.100 1.00 51.78 114 PRO A N 1
ATOM 856 C CA . PRO A 1 114 ? -30.955 0.019 82.178 1.00 51.78 114 PRO A CA 1
ATOM 857 C C . PRO A 1 114 ? -32.159 0.911 82.474 1.00 51.78 114 PRO A C 1
ATOM 859 O O . PRO A 1 114 ? -32.011 2.083 82.837 1.00 51.78 114 PRO A O 1
ATOM 862 N N . ASP A 1 115 ? -33.345 0.329 82.317 1.00 52.88 115 ASP A N 1
ATOM 863 C CA . ASP A 1 115 ? -34.607 0.909 82.747 1.00 52.88 115 ASP A CA 1
ATOM 864 C C . ASP A 1 115 ? -34.542 1.190 84.254 1.00 52.88 115 ASP A C 1
ATOM 866 O O . ASP A 1 115 ? -34.308 0.311 85.089 1.00 52.88 115 ASP A O 1
ATOM 870 N N . ARG A 1 116 ? -34.665 2.470 84.596 1.00 56.53 116 ARG A N 1
ATOM 871 C CA . ARG A 1 116 ? -34.580 2.984 85.957 1.00 56.53 116 ARG A CA 1
ATOM 872 C C . ARG A 1 116 ? -35.767 3.917 86.152 1.00 56.53 116 ARG A C 1
ATOM 874 O O . ARG A 1 116 ? -35.609 5.121 85.952 1.00 56.53 116 ARG A O 1
ATOM 881 N N . ARG A 1 117 ? -36.917 3.369 86.571 1.00 48.19 117 ARG A N 1
ATOM 882 C CA . ARG A 1 117 ? -37.823 3.904 87.622 1.00 48.19 117 ARG A CA 1
ATOM 883 C C . ARG A 1 117 ? -39.217 3.258 87.585 1.00 48.19 117 ARG A C 1
ATOM 885 O O . ARG A 1 117 ? -39.996 3.491 86.673 1.00 48.19 117 ARG A O 1
ATOM 892 N N . SER A 1 118 ? -39.567 2.587 88.675 1.00 49.72 118 SER A N 1
ATOM 893 C CA . SER A 1 118 ? -40.879 2.610 89.353 1.00 49.72 118 SER A CA 1
ATOM 894 C C . SER A 1 118 ? -40.533 2.210 90.800 1.00 49.72 118 SER A C 1
ATOM 896 O O . SER A 1 118 ? -39.972 1.135 90.987 1.00 49.72 118 SER A O 1
ATOM 898 N N . ALA A 1 119 ? -40.443 3.097 91.800 1.00 49.12 119 ALA A N 1
ATOM 899 C CA . ALA A 1 119 ? -41.498 3.914 92.411 1.00 49.12 119 ALA A CA 1
ATOM 900 C C . ALA A 1 119 ? -42.742 3.085 92.735 1.00 49.12 119 ALA A C 1
ATOM 902 O O . ALA A 1 119 ? -43.387 2.630 91.768 1.00 49.12 119 ALA A O 1
#

Radius of gyration: 35.5 Å; chains: 1; bounding box: 55×30×118 Å

pLDDT: mean 82.13, std 17.33, range [48.19, 98.44]

Foldseek 3Di:
DDPLLVLLLVCLVCLVVVNDDPVNLLSNLVCLLVDVVSVVVSCVVPVVSVVSNDDDDDDDPVNVCVVVVVVVVVVVVVVVVVVVVVCVVVVVVVVVVVVVVVVVVPDDDPDDDDDDDDD

Sequence (119 aa):
MSAACARARERFSLYGEDRLDPEERRDVREHLRACRACAEEATASDPSLLFAALPAEEVSAEEVERVVSAVRTGVALRRAEKKLARSPRRIAAIGSAAAVVALTLLLPGLPETPDRRSA